Protein AF-A0A0M8QWL3-F1 (afdb_monomer_lite)

pLDDT: mean 84.61, std 11.4, range [39.47, 95.44]

Structure (mmCIF, N/CA/C/O backbone):
data_AF-A0A0M8QWL3-F1
#
_entry.id   AF-A0A0M8QWL3-F1
#
loop_
_atom_site.group_PDB
_atom_site.id
_atom_site.type_symbol
_atom_site.label_atom_id
_atom_site.label_alt_id
_atom_site.label_comp_id
_atom_site.label_asym_id
_atom_site.label_entity_id
_atom_site.label_seq_id
_atom_site.pdbx_PDB_ins_code
_atom_site.Cartn_x
_atom_site.Cartn_y
_atom_site.Cartn_z
_atom_site.occupancy
_atom_site.B_iso_or_equiv
_atom_site.auth_seq_id
_atom_site.auth_comp_id
_atom_site.auth_asym_id
_atom_site.auth_atom_id
_atom_site.pdbx_PDB_model_num
ATOM 1 N N . MET A 1 1 ? -31.895 -5.757 -3.898 1.00 39.47 1 MET A N 1
ATOM 2 C CA . MET A 1 1 ? -31.130 -6.287 -2.750 1.00 39.47 1 MET A CA 1
ATOM 3 C C . MET A 1 1 ? -30.619 -5.080 -1.985 1.00 39.47 1 MET A C 1
ATOM 5 O O . MET A 1 1 ? -30.091 -4.190 -2.630 1.00 39.47 1 MET A O 1
ATOM 9 N N . SER A 1 2 ? -30.887 -4.962 -0.682 1.00 45.31 2 SER A N 1
ATOM 10 C CA . SER A 1 2 ? -30.330 -3.859 0.113 1.00 45.31 2 SER A CA 1
ATOM 11 C C . SER A 1 2 ? -28.854 -4.167 0.319 1.00 45.31 2 SER A C 1
ATOM 13 O O . SER A 1 2 ? -28.551 -5.132 1.016 1.00 45.31 2 SER A O 1
ATOM 15 N N . GLU A 1 3 ? -27.965 -3.389 -0.291 1.00 50.16 3 GLU A N 1
ATOM 16 C CA . GLU A 1 3 ? -26.537 -3.375 0.035 1.00 50.16 3 GLU A CA 1
ATOM 17 C C . GLU A 1 3 ? -26.416 -2.952 1.502 1.00 50.16 3 GLU A C 1
ATOM 19 O O . GLU A 1 3 ? -26.463 -1.774 1.854 1.00 50.16 3 GLU A O 1
ATOM 24 N N . ARG A 1 4 ? -26.426 -3.932 2.408 1.00 56.16 4 ARG A N 1
ATOM 25 C CA . ARG A 1 4 ? -26.177 -3.677 3.820 1.00 56.16 4 ARG A CA 1
ATOM 26 C C . ARG A 1 4 ? -24.688 -3.410 3.928 1.00 56.16 4 ARG A C 1
ATOM 28 O O . ARG A 1 4 ? -23.901 -4.334 3.781 1.00 56.16 4 ARG A O 1
ATOM 35 N N . LEU A 1 5 ? -24.336 -2.151 4.179 1.00 58.97 5 LEU A N 1
ATOM 36 C CA . LEU A 1 5 ? -22.998 -1.785 4.624 1.00 58.97 5 LEU A CA 1
ATOM 37 C C . LEU A 1 5 ? -22.612 -2.716 5.776 1.00 58.97 5 LEU A C 1
ATOM 39 O O . LEU A 1 5 ? -23.338 -2.796 6.775 1.00 58.97 5 LEU A O 1
ATOM 43 N N . GLU A 1 6 ? -21.510 -3.443 5.625 1.00 72.06 6 GLU A N 1
ATOM 44 C CA . GLU A 1 6 ? -20.977 -4.227 6.729 1.00 72.06 6 GLU A CA 1
ATOM 45 C C . GLU A 1 6 ? -20.334 -3.282 7.744 1.00 72.06 6 GLU A C 1
ATOM 47 O O . GLU A 1 6 ? -19.635 -2.318 7.409 1.00 72.06 6 GLU A O 1
ATOM 52 N N . TRP A 1 7 ? -20.629 -3.556 9.009 1.00 79.06 7 TRP A N 1
ATOM 53 C CA . TRP A 1 7 ? -20.235 -2.735 10.138 1.00 79.06 7 TRP A CA 1
ATOM 54 C C . TRP A 1 7 ? -18.911 -3.247 10.704 1.00 79.06 7 TRP A C 1
ATOM 56 O O . TRP A 1 7 ? -18.818 -4.407 11.102 1.00 79.06 7 TRP A O 1
ATOM 66 N N . ALA A 1 8 ? -17.906 -2.376 10.765 1.00 85.81 8 ALA A N 1
ATOM 67 C CA . ALA A 1 8 ? -16.639 -2.626 11.433 1.00 85.81 8 ALA A CA 1
ATOM 68 C C . ALA A 1 8 ? -16.595 -1.922 12.788 1.00 85.81 8 ALA A C 1
ATOM 70 O O . ALA A 1 8 ? -16.861 -0.723 12.892 1.00 85.81 8 ALA A O 1
ATOM 71 N N . HIS A 1 9 ? -16.244 -2.653 13.843 1.00 87.94 9 HIS A N 1
ATOM 72 C CA . HIS A 1 9 ? -16.099 -2.048 15.159 1.00 87.94 9 HIS A CA 1
ATOM 73 C C . HIS A 1 9 ? -14.860 -1.138 15.187 1.00 87.94 9 HIS A C 1
ATOM 75 O O . HIS A 1 9 ? -13.870 -1.396 14.507 1.00 87.94 9 HIS A O 1
ATOM 81 N N . ALA A 1 10 ? -14.860 -0.090 16.011 1.00 89.44 10 ALA A N 1
ATOM 82 C CA . ALA A 1 10 ? -13.743 0.852 16.137 1.00 89.44 10 ALA A CA 1
ATOM 83 C C . ALA A 1 10 ? -12.409 0.187 16.544 1.00 89.44 10 ALA A C 1
ATOM 85 O O . ALA A 1 10 ? -11.343 0.749 16.308 1.00 89.44 10 ALA A O 1
ATOM 86 N N . SER A 1 11 ? -12.470 -1.018 17.118 1.00 87.62 11 SER A N 1
ATOM 87 C CA . SER A 1 11 ? -11.310 -1.841 17.482 1.00 87.62 11 SER A CA 1
ATOM 88 C C . SER A 1 11 ? -10.932 -2.902 16.439 1.00 87.62 11 SER A C 1
ATOM 90 O O . SER A 1 11 ? -10.027 -3.693 16.694 1.00 87.62 11 SER A O 1
ATOM 92 N N . SER A 1 12 ? -11.642 -2.986 15.312 1.00 87.94 12 SER A N 1
ATOM 93 C CA . SER A 1 12 ? -11.324 -3.913 14.223 1.00 87.94 12 SER A CA 1
ATOM 94 C C . SER A 1 12 ? -9.949 -3.615 13.629 1.00 87.94 12 SER A C 1
ATOM 96 O O . SER A 1 12 ? -9.515 -2.460 13.617 1.00 87.94 12 SER A O 1
ATOM 98 N N . GLY A 1 13 ? -9.282 -4.643 13.094 1.00 87.00 13 GLY A N 1
ATOM 99 C CA . GLY A 1 13 ? -8.030 -4.476 12.354 1.00 87.00 13 GLY A CA 1
ATOM 100 C C . GLY A 1 13 ? -8.203 -3.525 11.167 1.00 87.00 13 GLY A C 1
ATOM 101 O O . GLY A 1 13 ? -9.304 -3.390 10.628 1.00 87.00 13 GLY A O 1
ATOM 102 N N . ALA A 1 14 ? -7.133 -2.830 10.784 1.00 88.38 14 ALA A N 1
ATOM 103 C CA . ALA A 1 14 ? -7.122 -2.085 9.530 1.00 88.38 14 ALA A CA 1
ATOM 104 C C . ALA A 1 14 ? -5.779 -2.184 8.833 1.00 88.38 14 ALA A C 1
ATOM 106 O O . ALA A 1 14 ? -4.744 -2.368 9.474 1.00 88.38 14 ALA A O 1
ATOM 107 N N . GLU A 1 15 ? -5.824 -1.995 7.525 1.00 88.69 15 GLU A N 1
ATOM 108 C CA . GLU A 1 15 ? -4.667 -1.993 6.650 1.00 88.69 15 GLU A CA 1
ATOM 109 C C . GLU A 1 15 ? -4.763 -0.814 5.681 1.00 88.69 15 GLU A C 1
ATOM 111 O O . GLU A 1 15 ? -5.850 -0.430 5.243 1.00 88.69 15 GLU A O 1
ATOM 116 N N . LEU A 1 16 ? -3.615 -0.220 5.368 1.00 88.69 16 LEU A N 1
ATOM 117 C CA . LEU A 1 16 ? -3.467 0.657 4.216 1.00 88.69 16 LEU A CA 1
ATOM 118 C C . LEU A 1 16 ? -3.242 -0.205 2.984 1.00 88.69 16 LEU A C 1
ATOM 120 O O . LEU A 1 16 ? -2.330 -1.032 2.982 1.00 88.69 16 LEU A O 1
ATOM 124 N N . LEU A 1 17 ? -4.038 0.032 1.952 1.00 87.38 17 LEU A N 1
ATOM 125 C CA . LEU A 1 17 ? -3.906 -0.580 0.641 1.00 87.38 17 LEU A CA 1
ATOM 126 C C . LEU A 1 17 ? -3.271 0.436 -0.313 1.00 87.38 17 LEU A C 1
ATOM 128 O O . LEU A 1 17 ? -3.689 1.598 -0.366 1.00 87.38 17 LEU A O 1
ATOM 132 N N . PHE A 1 18 ? -2.251 -0.007 -1.035 1.00 87.75 18 PHE A N 1
ATOM 133 C CA . PHE A 1 18 ? -1.528 0.762 -2.044 1.00 87.75 18 PHE A CA 1
ATOM 134 C C . PHE A 1 18 ? -2.002 0.382 -3.449 1.00 87.75 18 PHE A C 1
ATOM 136 O O . PHE A 1 18 ? -2.603 -0.680 -3.607 1.00 87.75 18 PHE A O 1
ATOM 143 N N . PRO A 1 19 ? -1.721 1.222 -4.463 1.00 88.44 19 PRO A N 1
ATOM 144 C CA . PRO A 1 19 ? -2.122 0.968 -5.835 1.00 88.44 19 PRO A CA 1
ATOM 145 C C . PRO A 1 19 ? -1.747 -0.425 -6.324 1.00 88.44 19 PRO A C 1
ATOM 147 O O . PRO A 1 19 ? -0.598 -0.857 -6.183 1.00 88.44 19 PRO A O 1
ATOM 150 N N . GLY A 1 20 ? -2.725 -1.096 -6.914 1.00 80.50 20 GLY A N 1
ATOM 151 C CA . GLY A 1 20 ? -2.663 -2.504 -7.264 1.00 80.50 20 GLY A CA 1
ATOM 152 C C . GLY A 1 20 ? -4.029 -3.165 -7.115 1.00 80.50 20 GLY A C 1
ATOM 153 O O . GLY A 1 20 ? -5.013 -2.535 -6.726 1.00 80.50 20 GLY A O 1
ATOM 154 N N . GLU A 1 21 ? -4.064 -4.447 -7.443 1.00 71.31 21 GLU A N 1
ATOM 155 C CA . GLU A 1 21 ? -5.229 -5.304 -7.258 1.00 71.31 21 GLU A CA 1
ATOM 156 C C . GLU A 1 21 ? -4.972 -6.202 -6.046 1.00 71.31 21 GLU A C 1
ATOM 158 O O . GLU A 1 21 ? -3.887 -6.788 -5.923 1.00 71.31 21 GLU A O 1
ATOM 163 N N . ASP A 1 22 ? -5.930 -6.262 -5.124 1.00 66.12 22 ASP A N 1
ATOM 164 C CA . ASP A 1 22 ? -5.878 -7.218 -4.022 1.00 66.12 22 ASP A CA 1
ATOM 165 C C . ASP A 1 22 ? -6.378 -8.612 -4.445 1.00 66.12 22 ASP A C 1
ATOM 167 O O . ASP A 1 22 ? -6.802 -8.842 -5.577 1.00 66.12 22 ASP A O 1
ATOM 171 N N . ILE A 1 23 ? -6.304 -9.579 -3.527 1.00 50.34 2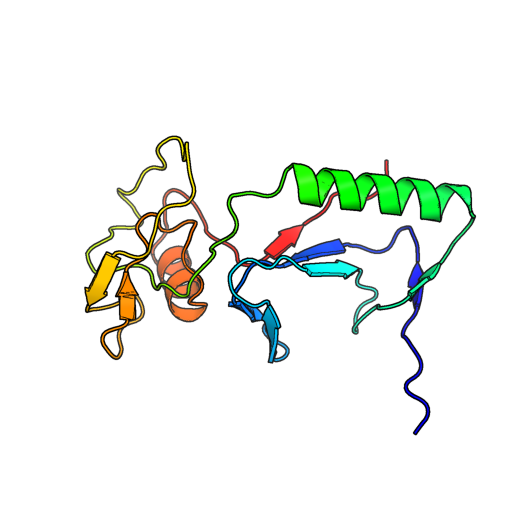3 ILE A N 1
ATOM 172 C CA . ILE A 1 23 ? -6.705 -10.969 -3.793 1.00 50.34 23 ILE A CA 1
ATOM 173 C C . ILE A 1 23 ? -8.212 -11.132 -4.063 1.00 50.34 23 ILE A C 1
ATOM 175 O O . ILE A 1 23 ? -8.618 -12.134 -4.653 1.00 50.34 23 ILE A O 1
ATOM 179 N N . ASP A 1 24 ? -9.025 -10.158 -3.651 1.00 58.38 24 ASP A N 1
ATOM 180 C CA . ASP A 1 24 ? -10.479 -10.145 -3.806 1.00 58.38 24 ASP A CA 1
ATOM 181 C C . ASP A 1 24 ? -10.921 -9.321 -5.038 1.00 58.38 24 ASP A C 1
ATOM 183 O O . ASP A 1 24 ? -12.121 -9.179 -5.298 1.00 58.38 24 ASP A O 1
ATOM 187 N N . GLY A 1 25 ? -9.967 -8.818 -5.834 1.00 63.56 25 GLY A N 1
ATOM 188 C CA . GLY A 1 25 ? -10.204 -8.053 -7.060 1.00 63.56 25 GLY A CA 1
ATOM 189 C C . GLY A 1 25 ? -10.564 -6.584 -6.822 1.00 63.56 25 GLY A C 1
ATOM 190 O O . GLY A 1 25 ? -11.036 -5.911 -7.744 1.00 63.56 25 GLY A O 1
ATOM 191 N N . ALA A 1 26 ? -10.382 -6.066 -5.603 1.00 69.75 26 ALA A N 1
ATOM 192 C CA . ALA A 1 26 ? -10.512 -4.638 -5.354 1.00 69.75 26 ALA A CA 1
ATOM 193 C C . ALA A 1 26 ? -9.284 -3.910 -5.912 1.00 69.75 26 ALA A C 1
ATOM 195 O O . ALA A 1 26 ? -8.137 -4.255 -5.618 1.00 69.75 26 ALA A O 1
ATOM 196 N N . VAL A 1 27 ? -9.541 -2.884 -6.723 1.00 82.12 27 VAL A N 1
ATOM 197 C CA . VAL A 1 27 ? -8.503 -2.081 -7.369 1.00 82.12 27 VAL A CA 1
ATOM 198 C C . VAL A 1 27 ? -8.343 -0.766 -6.617 1.00 82.12 27 VAL A C 1
ATOM 200 O O . VAL A 1 27 ? -9.313 -0.031 -6.426 1.00 82.12 27 VAL A O 1
ATOM 203 N N . VAL A 1 28 ? -7.110 -0.469 -6.208 1.00 86.69 28 VAL A N 1
ATOM 204 C CA . VAL A 1 28 ? -6.691 0.871 -5.780 1.00 86.69 28 VAL A CA 1
ATOM 205 C C . VAL A 1 28 ? -5.940 1.501 -6.946 1.00 86.69 28 VAL A C 1
ATOM 207 O O . VAL A 1 28 ? -4.942 0.948 -7.415 1.00 86.69 28 VAL A O 1
ATOM 210 N N . GLU A 1 29 ? -6.419 2.642 -7.432 1.00 88.69 29 GLU A N 1
ATOM 211 C CA . GLU A 1 29 ? -5.843 3.283 -8.614 1.00 88.69 29 GLU A CA 1
ATOM 212 C C . GLU A 1 29 ? -4.495 3.953 -8.295 1.00 88.69 29 GLU A C 1
ATOM 214 O O . GLU A 1 29 ? -4.236 4.363 -7.157 1.00 88.69 29 GLU A O 1
ATOM 219 N N . PRO A 1 30 ? -3.608 4.130 -9.289 1.00 88.06 30 PRO A N 1
ATOM 220 C CA . PRO A 1 30 ? -2.391 4.906 -9.105 1.00 88.06 30 PRO A CA 1
ATOM 221 C C . PRO A 1 30 ? -2.673 6.321 -8.580 1.00 88.06 30 PRO A C 1
ATOM 223 O O . PRO A 1 30 ? -3.495 7.065 -9.108 1.00 88.06 30 PRO A O 1
ATOM 226 N N . GLY A 1 31 ? -1.930 6.720 -7.551 1.00 87.94 31 GLY A N 1
ATOM 227 C CA . GLY A 1 31 ? -2.088 7.991 -6.844 1.00 87.94 31 GLY A CA 1
ATOM 228 C C . GLY A 1 31 ? -3.065 7.921 -5.673 1.00 87.94 31 GLY A C 1
ATOM 229 O O . GLY A 1 31 ? -3.131 8.872 -4.892 1.00 87.94 31 GLY A O 1
ATOM 230 N N . GLU A 1 32 ? -3.769 6.803 -5.513 1.00 89.88 32 GLU A N 1
ATOM 231 C CA . GLU A 1 32 ? -4.698 6.574 -4.418 1.00 89.88 32 GLU A CA 1
ATOM 232 C C . GLU A 1 32 ? -4.084 5.690 -3.330 1.00 89.88 32 GLU A C 1
ATOM 234 O O . GLU A 1 32 ? -3.143 4.927 -3.540 1.00 89.88 32 GLU A O 1
ATOM 239 N N . ILE A 1 33 ? -4.640 5.809 -2.131 1.00 88.69 33 ILE A N 1
ATOM 240 C CA . ILE A 1 33 ? -4.498 4.821 -1.067 1.00 88.69 33 ILE A CA 1
ATOM 241 C C . ILE A 1 33 ? -5.890 4.548 -0.522 1.00 88.69 33 ILE A C 1
ATOM 243 O O . ILE A 1 33 ? -6.705 5.468 -0.409 1.00 88.69 33 ILE A O 1
ATOM 247 N N . ALA A 1 34 ? -6.150 3.306 -0.138 1.00 88.06 34 ALA A N 1
ATOM 248 C CA . ALA A 1 34 ? -7.374 2.949 0.560 1.00 88.06 34 ALA A CA 1
ATOM 249 C C . ALA A 1 34 ? -7.063 2.520 1.995 1.00 88.06 34 ALA A C 1
ATOM 251 O O . ALA A 1 34 ? -5.970 2.053 2.312 1.00 88.06 34 ALA A O 1
ATOM 252 N N . VAL A 1 35 ? -8.038 2.699 2.881 1.00 87.75 35 VAL A N 1
ATOM 253 C CA . VAL A 1 35 ? -7.986 2.182 4.248 1.00 87.75 35 VAL A CA 1
ATOM 254 C C . VAL A 1 35 ? -9.044 1.099 4.354 1.00 87.75 35 VAL A C 1
ATOM 256 O O . VAL A 1 35 ? -10.238 1.399 4.362 1.00 87.75 35 VAL A O 1
ATOM 259 N N . ALA A 1 36 ? -8.613 -0.150 4.459 1.00 83.62 36 ALA A N 1
ATOM 260 C CA . ALA A 1 36 ? -9.508 -1.270 4.693 1.00 83.62 36 ALA A CA 1
ATOM 261 C C . ALA A 1 36 ? -9.657 -1.478 6.200 1.00 83.62 36 ALA A C 1
ATOM 263 O O . ALA A 1 36 ? -8.671 -1.738 6.886 1.00 83.62 36 ALA A O 1
ATOM 264 N N . VAL A 1 37 ? -10.878 -1.369 6.731 1.00 85.06 37 VAL A N 1
ATOM 265 C CA . VAL A 1 37 ? -11.179 -1.716 8.129 1.00 85.06 37 VAL A CA 1
ATOM 266 C C . VAL A 1 37 ? -11.948 -3.028 8.131 1.00 85.06 37 VAL A C 1
ATOM 268 O O . VAL A 1 37 ? -13.082 -3.093 7.664 1.00 85.06 37 VAL A O 1
ATOM 271 N N . TRP A 1 38 ? -11.327 -4.093 8.631 1.00 74.19 38 TRP A N 1
ATOM 272 C CA . TRP A 1 38 ? -11.797 -5.454 8.382 1.00 74.19 38 TRP A CA 1
ATOM 273 C C . TRP A 1 38 ? -12.376 -6.133 9.622 1.00 74.19 38 TRP A C 1
ATOM 275 O O . TRP A 1 38 ? -11.798 -6.127 10.709 1.00 74.19 38 TRP A O 1
ATOM 285 N N . THR A 1 39 ? -13.524 -6.779 9.430 1.00 64.50 39 THR A N 1
ATOM 286 C CA . THR A 1 39 ? -14.164 -7.711 10.375 1.00 64.50 39 THR A CA 1
ATOM 287 C C . THR A 1 39 ? -14.113 -9.164 9.907 1.00 64.50 39 THR A C 1
ATOM 289 O O . THR A 1 39 ? -14.623 -10.032 10.611 1.00 64.50 39 THR A O 1
ATOM 292 N N . GLY A 1 40 ? -13.492 -9.442 8.755 1.00 59.34 40 GLY A N 1
ATOM 293 C CA . GLY A 1 40 ? -13.426 -10.780 8.160 1.00 59.34 40 GLY A CA 1
ATOM 294 C C . GLY A 1 40 ? -14.118 -10.933 6.799 1.00 59.34 40 GLY A C 1
ATOM 295 O O . GLY A 1 40 ? -14.019 -12.020 6.238 1.00 59.34 40 GLY A O 1
ATOM 296 N N . SER A 1 41 ? -14.801 -9.905 6.267 1.00 56.06 41 SER A N 1
ATOM 297 C CA . SER A 1 41 ? -15.580 -10.055 5.020 1.00 56.06 41 SER A CA 1
ATOM 298 C C . SER A 1 41 ? -15.923 -8.781 4.222 1.00 56.06 41 SER A C 1
ATOM 300 O O . SER A 1 41 ? -16.745 -8.906 3.322 1.00 56.06 41 SER A O 1
ATOM 302 N N . ASN A 1 42 ? -15.281 -7.623 4.482 1.00 58.09 42 ASN A N 1
ATOM 303 C CA . ASN A 1 42 ? -15.476 -6.283 3.851 1.00 58.09 42 ASN A CA 1
ATOM 304 C C . ASN A 1 42 ? -16.213 -5.228 4.703 1.00 58.09 42 ASN A C 1
ATOM 306 O O . ASN A 1 42 ? -17.352 -4.875 4.421 1.00 58.09 42 ASN A O 1
ATOM 310 N N . GLY A 1 43 ? -15.556 -4.624 5.700 1.00 59.19 43 GLY A N 1
ATOM 311 C CA . GLY A 1 43 ? -16.171 -3.558 6.507 1.00 59.19 43 GLY A CA 1
ATOM 312 C C . GLY A 1 43 ? -16.149 -2.175 5.836 1.00 59.19 43 GLY A C 1
ATOM 313 O O . GLY A 1 43 ? -15.088 -1.704 5.435 1.00 59.19 43 GLY A O 1
ATOM 314 N N . ILE A 1 44 ? -17.301 -1.488 5.772 1.00 65.81 44 ILE A N 1
ATOM 315 C CA . ILE A 1 44 ? -17.436 -0.140 5.169 1.00 65.81 44 ILE A CA 1
ATOM 316 C C . ILE A 1 44 ? -17.915 0.912 6.193 1.00 65.81 44 ILE A C 1
ATOM 318 O O . ILE A 1 44 ? -17.554 2.084 6.089 1.00 65.81 44 ILE A O 1
ATOM 322 N N . ALA A 1 45 ? -18.679 0.534 7.227 1.00 78.62 45 ALA A N 1
ATOM 323 C CA . ALA A 1 45 ? -19.187 1.473 8.238 1.00 78.62 45 ALA A CA 1
ATOM 324 C C . ALA A 1 45 ? -18.527 1.277 9.615 1.00 78.62 45 ALA A C 1
ATOM 326 O O . ALA A 1 45 ? -18.695 0.234 10.242 1.00 78.62 45 ALA A O 1
ATOM 327 N N . LEU A 1 46 ? -17.819 2.292 10.124 1.00 87.06 46 LEU A N 1
ATOM 328 C CA . LEU A 1 46 ? -17.165 2.246 11.439 1.00 87.06 46 LEU A CA 1
ATOM 329 C C . LEU A 1 46 ? -18.160 2.532 12.581 1.00 87.06 46 LEU A C 1
ATOM 331 O O . LEU A 1 46 ? -18.835 3.562 12.562 1.00 87.06 46 LEU A O 1
ATOM 335 N N . HIS A 1 47 ? -18.225 1.677 13.606 1.00 90.06 47 HIS A N 1
ATOM 336 C CA . HIS A 1 47 ? -19.096 1.877 14.775 1.00 90.06 47 HIS A CA 1
ATOM 337 C C . HIS A 1 47 ? -18.415 1.599 16.119 1.00 90.06 47 HIS A C 1
ATOM 339 O O . HIS A 1 47 ? -17.453 0.846 16.220 1.00 90.06 47 HIS A O 1
ATOM 345 N N . GLY A 1 48 ? -18.960 2.188 17.181 1.00 89.62 48 GLY A N 1
ATOM 346 C CA . GLY A 1 48 ? -18.486 2.047 18.557 1.00 89.62 48 GLY A CA 1
ATOM 347 C C . GLY A 1 48 ? -18.917 3.249 19.404 1.00 89.62 48 GLY A C 1
ATOM 348 O O . GLY A 1 48 ? -19.652 4.111 18.910 1.00 89.62 48 GLY A O 1
ATOM 349 N N . PRO A 1 49 ? -18.465 3.343 20.667 1.00 95.12 49 PRO A N 1
ATOM 350 C CA . PRO A 1 49 ? -18.575 4.573 21.446 1.00 95.12 49 PRO A CA 1
ATOM 351 C C . PRO A 1 49 ? -17.973 5.766 20.690 1.00 95.12 49 PRO A C 1
ATOM 353 O O . PRO A 1 49 ? -16.993 5.611 19.959 1.00 95.12 49 PRO A O 1
ATOM 356 N N . ARG A 1 50 ? -18.540 6.963 20.877 1.00 95.12 50 ARG A N 1
ATOM 357 C CA . ARG A 1 50 ? -18.151 8.187 20.151 1.00 95.12 50 ARG A CA 1
ATOM 358 C C . ARG A 1 50 ? -16.644 8.449 20.213 1.00 95.12 50 ARG A C 1
ATOM 360 O O . ARG A 1 50 ? -16.031 8.784 19.203 1.00 95.12 50 ARG A O 1
ATOM 367 N N . GLU A 1 51 ? -16.065 8.299 21.395 1.00 95.44 51 GLU A N 1
ATOM 368 C CA . GLU A 1 51 ? -14.646 8.513 21.670 1.00 95.44 51 GLU A CA 1
ATOM 369 C C . GLU A 1 51 ? -13.787 7.491 20.91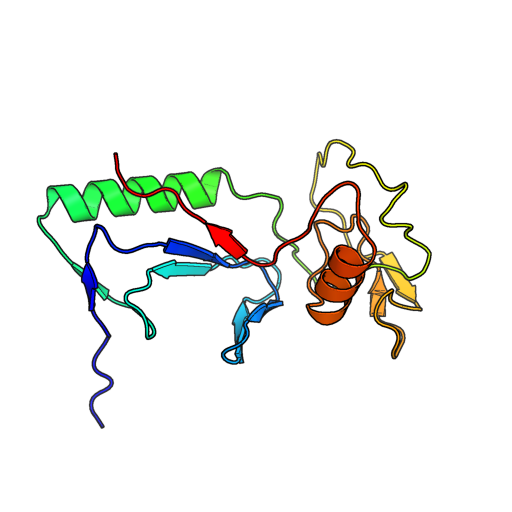5 1.00 95.44 51 GLU A C 1
ATOM 371 O O . GLU A 1 51 ? -12.855 7.881 20.221 1.00 95.44 51 GLU A O 1
ATOM 376 N N . ALA A 1 52 ? -14.175 6.212 20.929 1.00 93.44 52 ALA A N 1
ATOM 377 C CA . ALA A 1 52 ? -13.461 5.153 20.219 1.00 93.44 52 ALA A CA 1
ATOM 378 C C . ALA A 1 52 ? -13.480 5.357 18.694 1.00 93.44 52 ALA A C 1
ATOM 380 O O . ALA A 1 52 ? -12.464 5.170 18.028 1.00 93.44 52 ALA A O 1
ATOM 381 N N . VAL A 1 53 ? -14.617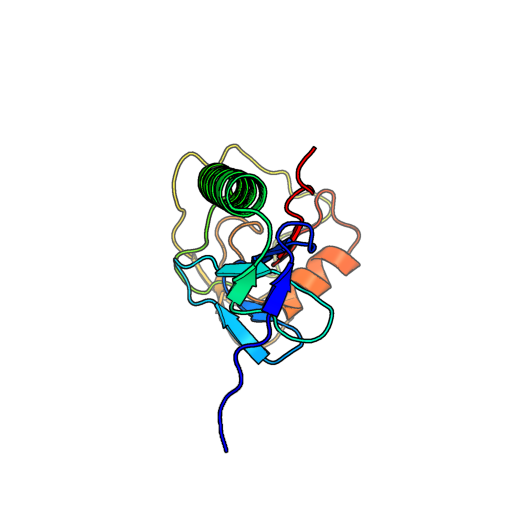 5.785 18.132 1.00 93.62 53 VAL A N 1
ATOM 382 C CA . VAL A 1 53 ? -14.725 6.110 16.699 1.00 93.62 53 VAL A CA 1
ATOM 383 C C . VAL A 1 53 ? -13.834 7.303 16.342 1.00 93.62 53 VAL A C 1
ATOM 385 O O . VAL A 1 53 ? -13.105 7.244 15.353 1.00 93.62 53 VAL A O 1
ATOM 388 N N . ARG A 1 54 ? -13.846 8.372 17.150 1.00 95.19 54 ARG A N 1
ATOM 389 C CA . ARG A 1 54 ? -12.967 9.537 16.954 1.00 95.19 54 ARG A CA 1
ATOM 390 C C . ARG A 1 54 ? -11.497 9.130 16.965 1.00 95.19 54 ARG A C 1
ATOM 392 O O . ARG A 1 54 ? -10.759 9.512 16.059 1.00 95.19 54 ARG A O 1
ATOM 399 N N . ASP A 1 55 ? -11.076 8.394 17.984 1.00 94.06 55 ASP A N 1
ATOM 400 C CA . ASP A 1 55 ? -9.671 8.036 18.164 1.00 94.06 55 ASP A CA 1
ATOM 401 C C . ASP A 1 55 ? -9.202 7.113 17.032 1.00 94.06 55 ASP A C 1
ATOM 403 O O . ASP A 1 55 ? -8.110 7.301 16.490 1.00 94.06 55 ASP A O 1
ATOM 407 N N . ARG A 1 56 ? -10.077 6.211 16.567 1.00 93.19 56 ARG A N 1
ATOM 408 C CA . ARG A 1 56 ? -9.814 5.396 15.380 1.00 93.19 56 ARG A CA 1
ATOM 409 C C . ARG A 1 56 ? -9.645 6.247 14.123 1.00 93.19 56 ARG A C 1
ATOM 411 O O . ARG A 1 56 ? -8.673 6.055 13.405 1.00 93.19 56 ARG A O 1
ATOM 418 N N . LEU A 1 57 ? -10.520 7.218 13.864 1.00 93.75 57 LEU A N 1
ATOM 419 C CA . LEU A 1 57 ? -10.380 8.108 12.702 1.00 93.75 57 LEU A CA 1
ATOM 420 C C . LEU A 1 57 ? -9.075 8.920 12.741 1.00 93.75 57 LEU A C 1
ATOM 422 O O . LEU A 1 57 ? -8.416 9.062 11.712 1.00 93.75 57 LEU A O 1
ATOM 426 N N . LEU A 1 58 ? -8.669 9.411 13.916 1.00 95.12 58 LEU A N 1
ATOM 427 C CA . LEU A 1 58 ? -7.394 10.119 14.086 1.00 95.12 58 LEU A CA 1
ATOM 428 C C . LEU A 1 58 ? -6.192 9.210 13.811 1.00 95.12 58 LEU A C 1
ATOM 430 O O . LEU A 1 58 ? -5.233 9.632 13.167 1.00 95.12 58 LEU A O 1
ATOM 434 N N . GLN A 1 59 ? -6.254 7.959 14.259 1.00 93.94 59 GLN A N 1
ATOM 435 C CA . GLN A 1 59 ? -5.223 6.969 13.976 1.00 93.94 59 GLN A CA 1
ATOM 436 C C . GLN A 1 59 ? -5.125 6.651 12.481 1.00 93.94 59 GLN A C 1
ATOM 438 O O . GLN A 1 59 ? -4.022 6.616 11.942 1.00 93.94 59 GLN A O 1
ATOM 443 N N . LEU A 1 60 ? -6.259 6.443 11.807 1.00 92.94 60 LEU A N 1
ATOM 444 C CA . LEU A 1 60 ? -6.282 6.185 10.365 1.00 92.94 60 LEU A CA 1
ATOM 445 C C . LEU A 1 60 ? -5.735 7.390 9.584 1.00 92.94 60 LEU A C 1
ATOM 447 O O . LEU A 1 60 ? -4.937 7.215 8.668 1.00 92.94 60 LEU A O 1
ATOM 451 N N . ALA A 1 61 ? -6.078 8.615 9.995 1.00 94.25 61 ALA A N 1
ATOM 452 C CA . ALA A 1 61 ? -5.523 9.834 9.410 1.00 94.25 61 ALA A CA 1
ATOM 453 C C . ALA A 1 61 ? -4.000 9.938 9.608 1.00 94.25 61 ALA A C 1
ATOM 455 O O . ALA A 1 61 ? -3.282 10.319 8.683 1.00 94.25 61 ALA A O 1
ATOM 456 N N . LEU A 1 62 ? -3.491 9.570 10.789 1.00 93.75 62 LEU A N 1
ATOM 457 C CA . LEU A 1 62 ? -2.051 9.530 11.046 1.00 93.75 62 LEU A CA 1
ATOM 458 C C . LEU A 1 62 ? -1.352 8.467 10.191 1.00 93.75 62 LEU A C 1
ATOM 460 O O . LEU A 1 62 ? -0.287 8.742 9.646 1.00 93.75 62 LEU A O 1
ATOM 464 N N . ALA A 1 63 ? -1.955 7.286 10.039 1.00 91.75 63 ALA A N 1
ATOM 465 C CA . ALA A 1 63 ? -1.420 6.223 9.194 1.00 91.75 63 ALA A CA 1
ATOM 466 C C . ALA A 1 63 ? -1.321 6.676 7.730 1.00 91.75 63 ALA A C 1
ATOM 468 O O . ALA A 1 63 ? -0.270 6.521 7.118 1.00 91.75 63 ALA A O 1
ATOM 469 N N . VAL A 1 64 ? -2.369 7.317 7.203 1.00 91.75 64 VAL A N 1
ATOM 470 C CA . VAL A 1 64 ? -2.363 7.949 5.872 1.00 91.75 64 VAL A CA 1
ATOM 471 C C . VAL A 1 64 ? -1.257 9.001 5.761 1.00 91.75 64 VAL A C 1
ATOM 473 O O . VAL A 1 64 ? -0.520 9.024 4.780 1.00 91.75 64 VAL A O 1
ATOM 476 N N . HIS A 1 65 ? -1.092 9.851 6.776 1.00 90.75 65 HIS A N 1
ATOM 477 C CA . HIS A 1 65 ? -0.048 10.876 6.783 1.00 90.75 65 HIS A CA 1
ATOM 478 C C . HIS A 1 65 ? 1.375 10.291 6.785 1.00 90.75 65 HIS A C 1
ATOM 480 O O . HIS A 1 65 ? 2.286 10.879 6.207 1.00 90.75 65 HIS A O 1
ATOM 486 N N . GLN A 1 66 ? 1.567 9.147 7.440 1.00 89.19 66 GLN A N 1
ATOM 487 C CA . GLN A 1 66 ? 2.854 8.459 7.577 1.00 89.19 66 GLN A CA 1
ATOM 488 C C . GLN A 1 66 ? 3.078 7.368 6.522 1.00 89.19 66 GLN A C 1
ATOM 490 O O . GLN A 1 66 ? 4.092 6.669 6.584 1.00 89.19 66 GLN A O 1
ATOM 495 N N . ALA A 1 67 ? 2.146 7.204 5.581 1.00 86.94 67 ALA A N 1
ATOM 496 C CA . ALA A 1 67 ? 2.206 6.172 4.562 1.00 86.94 67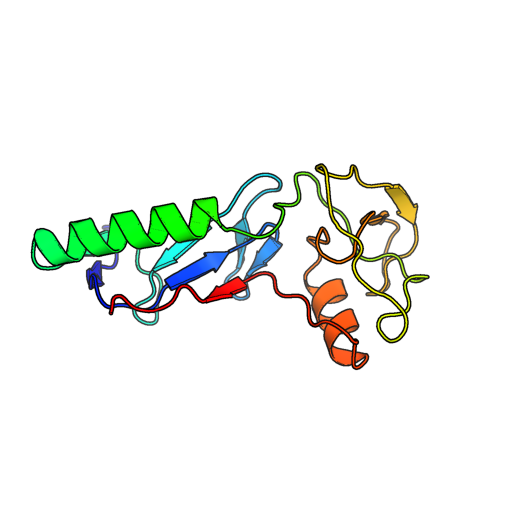 ALA A CA 1
ATOM 497 C C . ALA A 1 67 ? 3.528 6.250 3.770 1.00 86.94 67 ALA A C 1
ATOM 499 O O . ALA A 1 67 ? 4.011 7.353 3.478 1.00 86.94 67 ALA A O 1
ATOM 500 N N . PRO A 1 68 ? 4.136 5.104 3.400 1.00 82.44 68 PRO A N 1
ATOM 501 C CA . PRO A 1 68 ? 5.228 5.102 2.436 1.00 82.44 68 PRO A CA 1
ATOM 502 C C . PRO A 1 68 ? 4.799 5.744 1.101 1.00 82.44 68 PRO A C 1
ATOM 504 O O . PRO A 1 68 ? 3.610 5.957 0.860 1.00 82.44 68 PRO A O 1
ATOM 507 N N . PRO A 1 69 ? 5.760 6.078 0.220 1.00 83.50 69 PRO A N 1
ATOM 508 C CA . PRO A 1 69 ? 5.467 6.719 -1.057 1.00 83.50 69 PRO A CA 1
ATOM 509 C C . PRO A 1 69 ? 4.387 5.988 -1.862 1.00 83.50 69 PRO A C 1
ATOM 511 O O . PRO A 1 69 ? 4.493 4.788 -2.096 1.00 83.50 69 PRO A O 1
ATOM 514 N N . VAL A 1 70 ? 3.384 6.742 -2.311 1.00 87.12 70 VAL A N 1
ATOM 515 C CA . VAL A 1 70 ? 2.268 6.235 -3.115 1.00 87.12 70 VAL A CA 1
ATOM 516 C C . VAL A 1 70 ? 2.651 6.306 -4.600 1.00 87.12 70 VAL A C 1
ATOM 518 O O . VAL A 1 70 ? 2.930 7.406 -5.095 1.00 87.12 70 VAL A O 1
ATOM 521 N N . PRO A 1 71 ? 2.702 5.173 -5.325 1.00 87.25 71 PRO A N 1
ATOM 522 C CA . PRO A 1 71 ? 2.881 5.164 -6.775 1.00 87.25 71 PRO A CA 1
ATOM 523 C C . PRO A 1 71 ? 1.775 5.974 -7.455 1.00 87.25 71 PRO A C 1
ATOM 525 O O . PRO A 1 71 ? 0.606 5.752 -7.183 1.00 87.25 71 PRO A O 1
ATOM 528 N N . PHE A 1 72 ? 2.124 6.898 -8.350 1.00 89.69 72 PHE A N 1
ATOM 529 C CA . PHE A 1 72 ? 1.149 7.733 -9.074 1.00 89.69 72 PHE A CA 1
ATOM 530 C C . PHE A 1 72 ? 0.908 7.284 -10.521 1.00 89.69 72 PHE A C 1
ATOM 532 O O . PHE A 1 72 ? 0.170 7.927 -11.261 1.00 89.69 72 PHE A O 1
ATOM 539 N N . ALA A 1 73 ? 1.580 6.218 -10.948 1.00 88.56 73 ALA A N 1
ATOM 540 C CA . ALA A 1 73 ? 1.422 5.617 -12.260 1.00 88.56 73 ALA A CA 1
ATOM 541 C C . ALA A 1 73 ? 1.782 4.135 -12.182 1.00 88.56 73 ALA A C 1
ATOM 543 O O . ALA A 1 73 ? 2.624 3.743 -11.369 1.00 88.56 73 ALA A O 1
ATOM 544 N N . ASP A 1 74 ? 1.185 3.342 -13.065 1.00 88.69 74 ASP A N 1
ATOM 545 C CA . ASP A 1 74 ? 1.494 1.924 -13.150 1.00 88.69 74 ASP A CA 1
ATOM 546 C C . ASP A 1 74 ? 2.929 1.676 -13.580 1.00 88.69 74 ASP A C 1
ATOM 548 O O . ASP A 1 74 ? 3.408 2.216 -14.583 1.00 88.69 74 ASP A O 1
ATOM 552 N N . ALA A 1 75 ? 3.601 0.808 -12.832 1.00 91.88 75 ALA A N 1
ATOM 553 C CA . ALA A 1 75 ? 4.955 0.399 -13.140 1.00 91.88 75 ALA A CA 1
ATOM 554 C C . ALA A 1 75 ? 5.279 -0.964 -12.522 1.00 91.88 75 ALA A C 1
ATOM 556 O O . ALA A 1 75 ? 4.945 -1.244 -11.370 1.00 91.88 75 ALA A O 1
ATOM 557 N N . CYS A 1 76 ? 5.985 -1.805 -13.273 1.00 93.38 76 CYS A N 1
ATOM 558 C CA . CYS A 1 76 ? 6.475 -3.090 -12.787 1.00 93.38 76 CYS A CA 1
ATOM 559 C C . CYS A 1 76 ? 7.957 -3.007 -12.415 1.00 93.38 76 CYS A C 1
ATOM 561 O O . CYS A 1 76 ? 8.708 -2.169 -12.923 1.00 93.38 76 CYS A O 1
ATOM 563 N N . ILE A 1 77 ? 8.402 -3.913 -11.544 1.00 94.38 77 ILE A N 1
ATOM 564 C CA . ILE A 1 77 ? 9.822 -4.036 -11.209 1.00 94.38 77 ILE A CA 1
ATOM 565 C C . ILE A 1 77 ? 10.572 -4.481 -12.475 1.00 94.38 77 ILE A C 1
ATOM 567 O O . ILE A 1 77 ? 10.197 -5.501 -13.050 1.00 94.38 77 ILE A O 1
ATOM 571 N N . PRO A 1 78 ? 11.614 -3.763 -12.928 1.00 94.31 78 PRO A N 1
ATOM 572 C CA . PRO A 1 78 ? 12.388 -4.173 -14.098 1.00 94.31 78 PRO A CA 1
ATOM 573 C C . PRO A 1 78 ? 13.153 -5.474 -13.829 1.00 94.31 78 PRO A C 1
ATOM 575 O O . PRO A 1 78 ? 13.754 -5.601 -12.760 1.00 94.31 78 PRO A O 1
ATOM 578 N N . GLU A 1 79 ? 13.242 -6.373 -14.813 1.00 93.75 79 GLU A N 1
ATOM 579 C CA . GLU A 1 79 ? 13.935 -7.676 -14.702 1.00 93.75 79 GLU A CA 1
ATOM 580 C C . GLU A 1 79 ? 15.392 -7.544 -14.233 1.00 93.75 79 GLU A C 1
ATOM 582 O O . GLU A 1 79 ? 15.881 -8.320 -13.417 1.00 93.75 79 GLU A O 1
ATOM 587 N N . ARG A 1 80 ? 16.083 -6.496 -14.690 1.00 91.75 80 ARG A N 1
ATOM 588 C CA . ARG A 1 80 ? 17.476 -6.200 -14.314 1.00 91.75 80 ARG A CA 1
ATOM 589 C C . ARG A 1 80 ? 17.680 -5.839 -12.834 1.00 91.75 80 ARG A C 1
ATOM 591 O O . ARG A 1 80 ? 18.819 -5.615 -12.423 1.00 91.75 80 ARG A O 1
ATOM 598 N N . THR A 1 81 ? 16.612 -5.686 -12.054 1.00 92.88 81 THR A N 1
ATOM 599 C CA . THR A 1 81 ? 16.695 -5.268 -10.651 1.00 92.88 81 THR A CA 1
ATOM 600 C C . THR A 1 81 ? 16.915 -6.480 -9.755 1.00 92.88 81 THR A C 1
ATOM 602 O O . THR A 1 81 ? 15.992 -7.249 -9.529 1.00 92.88 81 THR A O 1
ATOM 605 N N . ASP A 1 82 ? 18.128 -6.634 -9.219 1.00 92.06 82 ASP A N 1
ATOM 606 C CA . ASP A 1 82 ? 18.477 -7.751 -8.330 1.00 92.06 82 ASP A CA 1
ATOM 607 C C . ASP A 1 82 ? 17.936 -7.528 -6.896 1.00 92.06 82 ASP A C 1
ATOM 609 O O . ASP A 1 82 ? 18.458 -6.657 -6.183 1.00 92.06 82 ASP A O 1
ATOM 613 N N . PRO A 1 83 ? 16.959 -8.331 -6.421 1.00 91.88 83 PRO A N 1
ATOM 614 C CA . PRO A 1 83 ? 16.345 -8.157 -5.101 1.00 91.88 83 PRO A CA 1
ATOM 615 C C . PRO A 1 83 ? 17.317 -8.361 -3.926 1.00 91.88 83 PRO A C 1
ATOM 617 O O . PRO A 1 83 ? 17.115 -7.826 -2.830 1.00 91.88 83 PRO A O 1
ATOM 620 N N . ARG A 1 84 ? 18.404 -9.114 -4.135 1.00 92.31 84 ARG A N 1
ATOM 621 C CA . ARG A 1 84 ? 19.409 -9.434 -3.104 1.00 92.31 84 ARG A CA 1
ATOM 622 C C . ARG A 1 84 ? 20.479 -8.359 -2.966 1.00 92.31 84 ARG A C 1
ATOM 624 O O . ARG A 1 84 ? 21.207 -8.337 -1.973 1.00 92.31 84 ARG A O 1
ATOM 631 N N . ARG A 1 85 ? 20.613 -7.486 -3.966 1.00 91.88 85 ARG A N 1
ATOM 632 C CA . ARG A 1 85 ? 21.617 -6.409 -3.994 1.00 91.88 85 ARG A CA 1
ATOM 633 C C . ARG A 1 85 ? 21.007 -5.025 -3.884 1.00 91.88 85 ARG A C 1
ATOM 635 O O . ARG A 1 85 ? 21.702 -4.100 -3.461 1.00 91.88 85 ARG A O 1
ATOM 642 N N . TRP A 1 86 ? 19.745 -4.874 -4.266 1.00 92.50 86 TRP A N 1
ATOM 643 C CA . TRP A 1 86 ? 19.070 -3.593 -4.222 1.00 92.50 86 TRP A CA 1
ATOM 644 C C . TRP A 1 86 ? 18.946 -3.079 -2.784 1.00 92.50 86 TRP A C 1
ATOM 646 O O . TRP A 1 86 ? 18.589 -3.812 -1.860 1.00 92.50 86 TRP A O 1
ATOM 656 N N . ARG A 1 87 ? 19.257 -1.795 -2.597 1.00 89.06 87 ARG A N 1
ATOM 657 C CA . ARG A 1 87 ? 19.139 -1.100 -1.317 1.00 89.06 87 ARG A CA 1
ATOM 658 C C . ARG A 1 87 ? 18.396 0.213 -1.529 1.00 89.06 87 ARG A C 1
ATOM 660 O O . ARG A 1 87 ? 18.706 0.923 -2.487 1.00 89.06 87 ARG A O 1
ATOM 667 N N . PRO A 1 88 ? 17.466 0.566 -0.633 1.00 86.62 88 PRO A N 1
ATOM 668 C CA . PRO A 1 88 ? 16.710 1.793 -0.755 1.00 86.62 88 PRO A CA 1
ATOM 669 C C . PRO A 1 88 ? 17.630 2.979 -0.490 1.00 86.62 88 PRO A C 1
ATOM 671 O O . PRO A 1 88 ? 18.323 3.041 0.527 1.00 86.62 88 PRO A O 1
ATOM 674 N N . ALA A 1 89 ? 17.586 3.955 -1.385 1.00 85.75 89 ALA A N 1
ATOM 675 C CA . ALA A 1 89 ? 18.014 5.307 -1.071 1.00 85.75 89 ALA A CA 1
ATOM 676 C C . ALA A 1 89 ? 16.831 6.089 -0.462 1.00 85.75 89 ALA A C 1
ATOM 678 O O . ALA A 1 89 ? 15.671 5.674 -0.610 1.00 85.75 89 ALA A O 1
ATOM 679 N N . PRO A 1 90 ? 17.078 7.225 0.215 1.00 85.88 90 PRO A N 1
ATOM 680 C CA . PRO A 1 90 ? 16.016 8.184 0.495 1.00 85.88 90 PRO A CA 1
ATOM 681 C C . PRO A 1 90 ? 15.242 8.508 -0.791 1.00 85.88 90 PRO A C 1
ATOM 683 O O . PRO A 1 90 ? 15.857 8.715 -1.836 1.00 85.88 90 PRO A O 1
ATOM 686 N N . LEU A 1 91 ? 13.910 8.542 -0.715 1.00 79.69 91 LEU A N 1
ATOM 687 C CA . LEU A 1 91 ? 13.029 8.944 -1.816 1.00 79.69 91 LEU A CA 1
ATOM 688 C C . LEU A 1 91 ? 12.590 10.391 -1.576 1.00 79.69 91 LEU A C 1
ATOM 690 O O . LEU A 1 91 ? 11.610 10.616 -0.870 1.00 79.69 91 LEU A O 1
ATOM 694 N N . PRO A 1 92 ? 13.321 11.393 -2.094 1.00 63.09 92 PRO A N 1
ATOM 695 C CA . PRO A 1 92 ? 13.024 12.788 -1.793 1.00 63.09 92 PRO A CA 1
ATOM 696 C C . PRO A 1 92 ? 11.772 13.300 -2.515 1.00 63.09 92 PRO A C 1
ATOM 698 O O . PRO A 1 92 ? 11.257 14.351 -2.139 1.00 63.09 92 PRO A O 1
ATOM 701 N N . ARG A 1 93 ? 11.321 12.621 -3.581 1.00 71.44 93 ARG A N 1
ATOM 702 C CA . ARG A 1 93 ? 10.195 13.021 -4.438 1.00 71.44 93 ARG A CA 1
ATOM 703 C C . ARG A 1 93 ? 9.544 11.799 -5.096 1.00 71.44 93 ARG A C 1
ATOM 705 O O . ARG A 1 93 ? 10.221 10.778 -5.232 1.00 71.44 93 ARG A O 1
ATOM 712 N N . PRO A 1 94 ? 8.288 11.920 -5.562 1.00 71.81 94 PRO A N 1
ATOM 713 C CA . PRO A 1 94 ? 7.700 10.943 -6.470 1.00 71.81 94 PRO A CA 1
ATOM 714 C C . PRO A 1 94 ? 8.601 10.761 -7.698 1.00 71.81 94 PRO A C 1
ATOM 716 O O . PRO A 1 94 ? 9.034 11.746 -8.303 1.00 71.81 94 PRO A O 1
ATOM 719 N N . LEU A 1 95 ? 8.908 9.512 -8.046 1.00 82.06 95 LEU A N 1
ATOM 720 C CA . LEU A 1 95 ? 9.692 9.178 -9.233 1.00 82.06 95 LEU A CA 1
ATOM 721 C C . LEU A 1 95 ? 8.751 8.694 -10.331 1.00 82.06 95 LEU A C 1
ATOM 723 O O . LEU A 1 95 ? 7.955 7.788 -10.103 1.00 82.06 95 LEU A O 1
ATOM 727 N N . ALA A 1 96 ? 8.852 9.297 -11.515 1.00 85.81 96 ALA A N 1
ATOM 728 C CA . ALA A 1 96 ? 8.100 8.842 -12.676 1.00 85.81 96 ALA A CA 1
ATOM 729 C C . ALA A 1 96 ? 8.578 7.458 -13.137 1.00 85.81 96 ALA A C 1
ATOM 731 O O . ALA A 1 96 ? 9.774 7.161 -13.013 1.00 85.81 96 ALA A O 1
ATOM 732 N N . PRO A 1 97 ? 7.677 6.631 -13.699 1.00 89.00 97 PRO A N 1
ATOM 733 C CA . PRO A 1 97 ? 8.076 5.394 -14.346 1.00 89.00 97 PRO A CA 1
ATOM 734 C C . PRO A 1 97 ? 9.097 5.658 -15.454 1.00 89.00 97 PRO A C 1
ATOM 736 O O . PRO A 1 97 ? 9.020 6.641 -16.196 1.00 89.00 97 PRO A O 1
ATOM 739 N N . GLY A 1 98 ? 10.064 4.757 -15.558 1.00 89.75 98 GLY A N 1
ATOM 740 C CA . GLY A 1 98 ? 10.981 4.680 -16.679 1.00 89.75 98 GLY A CA 1
ATOM 741 C C . GLY A 1 98 ? 10.322 4.090 -17.931 1.00 89.75 98 GLY A C 1
ATOM 742 O O . GLY A 1 98 ? 9.169 3.649 -17.894 1.00 89.75 98 GLY A O 1
ATOM 743 N N . PRO A 1 99 ? 11.069 4.045 -19.048 1.00 91.19 99 PRO A N 1
ATOM 744 C CA . PRO A 1 99 ? 10.581 3.478 -20.300 1.00 91.19 99 PRO A CA 1
ATOM 745 C C . PRO A 1 99 ? 10.150 2.020 -20.128 1.00 91.19 99 PRO A C 1
ATOM 747 O O . PRO A 1 99 ? 10.666 1.309 -19.261 1.00 91.19 99 PRO A O 1
ATOM 750 N N . ALA A 1 100 ? 9.220 1.589 -20.982 1.00 91.69 100 ALA A N 1
ATOM 751 C CA . ALA A 1 100 ? 8.748 0.217 -20.980 1.00 91.69 100 ALA A CA 1
ATOM 752 C C . ALA A 1 100 ? 9.883 -0.769 -21.295 1.00 91.69 100 ALA A C 1
ATOM 754 O O . ALA A 1 100 ? 10.790 -0.463 -22.074 1.00 91.69 100 ALA A O 1
ATOM 755 N N . GLY A 1 101 ? 9.835 -1.938 -20.666 1.00 91.12 101 GLY A N 1
ATOM 756 C CA . GLY A 1 101 ? 10.793 -3.012 -20.890 1.00 91.12 101 GLY A CA 1
ATOM 757 C C . GLY A 1 101 ? 10.429 -4.275 -20.112 1.00 91.12 101 GLY A C 1
ATOM 758 O O . GLY A 1 101 ? 9.360 -4.324 -19.491 1.00 91.12 101 GLY A O 1
ATOM 759 N N . PRO A 1 102 ? 11.324 -5.278 -20.104 1.00 93.00 102 PRO A N 1
ATOM 760 C CA . PRO A 1 102 ? 11.053 -6.557 -19.468 1.00 93.00 102 PRO A CA 1
ATOM 761 C C . PRO A 1 102 ? 10.896 -6.403 -17.953 1.00 93.00 102 PRO A C 1
ATOM 763 O O . PRO A 1 102 ? 11.734 -5.803 -17.263 1.00 93.00 102 PRO A O 1
ATOM 766 N N . ALA A 1 103 ? 9.801 -6.957 -17.442 1.00 93.75 103 ALA A N 1
ATOM 767 C CA . ALA A 1 103 ? 9.457 -6.961 -16.030 1.00 93.75 103 ALA A CA 1
ATOM 768 C C . ALA A 1 103 ? 10.009 -8.211 -15.322 1.00 93.75 103 ALA A C 1
ATOM 770 O O . ALA A 1 103 ? 10.149 -9.273 -15.922 1.00 93.75 103 ALA A O 1
ATOM 771 N N . LEU A 1 104 ? 10.283 -8.100 -14.022 1.00 94.50 104 LEU A N 1
ATOM 772 C CA . LEU A 1 104 ? 10.813 -9.178 -13.179 1.00 94.50 104 LEU A CA 1
ATOM 773 C C . LEU A 1 104 ? 9.901 -10.413 -13.137 1.00 94.50 104 LEU A C 1
ATOM 775 O O . LEU A 1 104 ? 10.383 -11.538 -13.058 1.00 94.50 104 LEU A O 1
ATOM 779 N N . CYS A 1 105 ? 8.589 -10.204 -13.206 1.00 91.12 105 CYS A N 1
ATOM 780 C CA . CYS A 1 105 ? 7.580 -11.256 -13.271 1.00 91.12 105 CYS A CA 1
ATOM 781 C C . CYS A 1 105 ? 7.455 -11.903 -14.666 1.00 91.12 105 CYS A C 1
ATOM 783 O O . CYS A 1 105 ? 6.651 -12.813 -14.848 1.00 91.12 105 CYS A O 1
ATOM 785 N N . GLY A 1 106 ? 8.260 -11.477 -15.647 1.00 86.69 106 GLY A N 1
ATOM 786 C CA . GLY A 1 106 ? 8.104 -11.854 -17.049 1.00 86.69 106 GLY A CA 1
ATOM 787 C C . GLY A 1 106 ? 6.928 -11.135 -17.723 1.00 86.69 106 GLY A C 1
ATOM 788 O O . GLY A 1 106 ? 6.325 -10.227 -17.156 1.00 86.69 106 GLY A O 1
ATOM 789 N N . GLY A 1 107 ? 6.610 -11.533 -18.958 1.00 80.50 107 GLY A N 1
ATOM 790 C CA . GLY A 1 107 ? 5.484 -10.984 -19.724 1.00 80.50 107 GLY A CA 1
ATOM 791 C C . GLY A 1 107 ? 5.862 -9.887 -20.727 1.00 80.50 107 GLY A C 1
ATOM 792 O O . GLY A 1 107 ? 6.998 -9.817 -21.190 1.00 80.50 107 GLY A O 1
ATOM 793 N N . ALA A 1 108 ? 4.869 -9.083 -21.121 1.00 77.88 108 ALA A N 1
ATOM 794 C CA . ALA A 1 108 ? 5.029 -7.994 -22.087 1.00 77.88 108 ALA A CA 1
ATOM 795 C C . ALA A 1 108 ? 5.810 -6.807 -21.499 1.00 77.88 108 ALA A C 1
ATOM 797 O O . ALA A 1 108 ? 5.916 -6.666 -20.282 1.00 77.88 108 ALA A O 1
ATOM 798 N N . ASP A 1 109 ? 6.303 -5.919 -22.368 1.00 87.38 109 ASP A N 1
ATOM 799 C CA . ASP A 1 109 ? 6.966 -4.690 -21.936 1.00 87.38 109 ASP A CA 1
ATOM 800 C C . ASP A 1 109 ? 6.010 -3.816 -21.109 1.00 87.38 109 ASP A C 1
ATOM 802 O O . ASP A 1 109 ? 4.928 -3.429 -21.563 1.00 87.38 109 ASP A O 1
ATOM 806 N N . ARG A 1 110 ? 6.421 -3.490 -19.881 1.00 88.19 110 ARG A N 1
ATOM 807 C CA . ARG A 1 110 ? 5.663 -2.653 -18.935 1.00 88.19 110 ARG A CA 1
ATOM 808 C C . ARG A 1 110 ? 6.508 -1.454 -18.512 1.00 88.19 110 ARG A C 1
ATOM 810 O O . ARG A 1 110 ? 7.734 -1.581 -18.480 1.00 88.19 110 ARG A O 1
ATOM 817 N N . PRO A 1 111 ? 5.898 -0.302 -18.170 1.00 92.94 111 PRO A N 1
ATOM 818 C CA . PRO A 1 111 ? 6.633 0.817 -17.591 1.00 92.94 111 PRO A CA 1
ATOM 819 C C . PRO A 1 111 ? 7.465 0.363 -16.388 1.00 92.94 111 PRO A C 1
ATOM 821 O O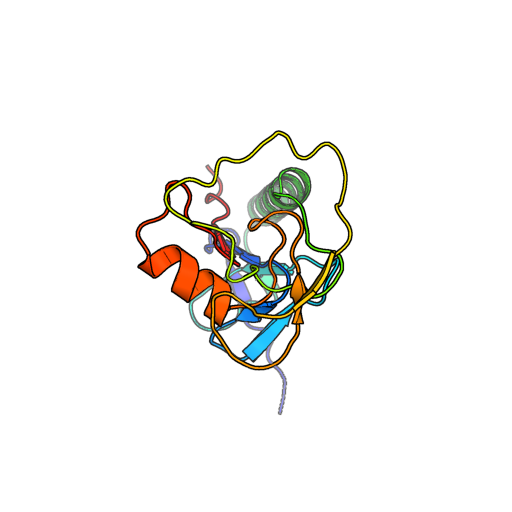 . PRO A 1 111 ? 7.000 -0.405 -15.544 1.00 92.94 111 PRO A O 1
ATOM 824 N N . ALA A 1 112 ? 8.711 0.816 -16.332 1.00 92.50 112 ALA A N 1
ATOM 825 C CA . ALA A 1 112 ? 9.680 0.372 -15.341 1.00 92.50 112 ALA A CA 1
ATOM 826 C C . ALA A 1 112 ? 9.580 1.211 -14.062 1.00 92.50 112 ALA A C 1
ATOM 828 O O . ALA A 1 112 ? 9.752 2.429 -14.108 1.00 92.50 112 ALA A O 1
ATOM 829 N N . ALA A 1 113 ? 9.377 0.587 -12.903 1.00 92.19 113 ALA A N 1
ATOM 830 C CA . ALA A 1 113 ? 9.411 1.303 -11.632 1.00 92.19 113 ALA A CA 1
ATOM 831 C C . ALA A 1 113 ? 10.833 1.839 -11.385 1.00 92.19 113 ALA A C 1
ATOM 833 O O . ALA A 1 113 ? 11.811 1.090 -11.443 1.00 92.19 113 ALA A O 1
ATOM 834 N N . ALA A 1 114 ? 10.959 3.143 -11.122 1.00 88.31 114 ALA A N 1
ATOM 835 C CA . ALA A 1 114 ? 12.253 3.775 -10.845 1.00 88.31 114 ALA A CA 1
ATOM 836 C C . ALA A 1 114 ? 12.838 3.359 -9.479 1.00 88.31 114 ALA A C 1
ATOM 838 O O . ALA A 1 114 ? 14.052 3.383 -9.284 1.00 88.31 114 ALA A O 1
ATOM 839 N N . ASP A 1 115 ? 11.971 2.952 -8.552 1.00 91.25 115 ASP A N 1
ATOM 840 C CA . ASP A 1 115 ? 12.292 2.322 -7.273 1.00 91.25 115 ASP A CA 1
ATOM 841 C C . ASP A 1 115 ? 11.319 1.140 -7.092 1.00 91.25 115 ASP A C 1
ATOM 843 O O . ASP A 1 115 ? 10.122 1.337 -7.298 1.00 91.25 115 ASP A O 1
ATOM 847 N N . PRO A 1 116 ? 11.772 -0.073 -6.724 1.00 90.81 116 PRO A N 1
ATOM 848 C CA . PRO A 1 116 ? 10.902 -1.226 -6.476 1.00 90.81 116 PRO A CA 1
ATOM 849 C C . PRO A 1 116 ? 9.762 -0.962 -5.489 1.00 90.81 116 PRO A C 1
ATOM 851 O O . PRO A 1 116 ? 8.699 -1.557 -5.627 1.00 90.81 116 PRO A O 1
ATOM 854 N N . ARG A 1 117 ? 9.936 -0.038 -4.532 1.00 90.75 117 ARG A N 1
ATOM 855 C CA . ARG A 1 117 ? 8.869 0.374 -3.600 1.00 90.75 117 ARG A CA 1
ATOM 856 C C . ARG A 1 117 ? 7.727 1.136 -4.271 1.00 90.75 117 ARG A C 1
ATOM 858 O O . ARG A 1 117 ? 6.708 1.350 -3.633 1.00 90.75 117 ARG A O 1
ATOM 865 N N . LEU A 1 118 ? 7.910 1.569 -5.517 1.00 90.81 118 LEU A N 1
ATOM 866 C CA . LEU A 1 118 ? 6.897 2.243 -6.327 1.00 90.81 118 LEU A CA 1
ATOM 867 C C . LEU A 1 118 ? 6.251 1.305 -7.360 1.00 90.81 118 LEU A C 1
ATOM 869 O O . LEU A 1 118 ? 5.556 1.778 -8.254 1.00 90.81 118 LEU A O 1
ATOM 873 N N . ALA A 1 119 ? 6.521 -0.001 -7.299 1.00 90.69 119 ALA A N 1
ATOM 874 C CA . ALA A 1 119 ? 5.890 -0.958 -8.196 1.00 90.69 119 ALA A CA 1
ATOM 875 C C . ALA A 1 119 ? 4.422 -1.188 -7.810 1.00 90.69 119 ALA A C 1
ATOM 877 O O . ALA A 1 119 ? 4.109 -1.301 -6.628 1.00 90.69 119 ALA A O 1
ATOM 878 N N . THR A 1 120 ? 3.554 -1.307 -8.814 1.00 89.50 120 THR A N 1
ATOM 879 C CA . THR A 1 120 ? 2.114 -1.588 -8.651 1.00 89.50 120 THR A CA 1
ATOM 880 C C . THR A 1 120 ? 1.730 -2.999 -9.102 1.00 89.50 120 THR A C 1
ATOM 882 O O . THR A 1 120 ? 0.609 -3.433 -8.886 1.00 89.50 120 THR A O 1
ATOM 885 N N . CYS A 1 121 ? 2.656 -3.741 -9.724 1.00 89.06 121 CYS A N 1
ATOM 886 C CA . CYS A 1 121 ? 2.392 -5.060 -10.305 1.00 89.06 121 CYS A CA 1
ATOM 887 C C . CYS A 1 121 ? 2.489 -6.183 -9.246 1.00 89.06 121 CYS A C 1
ATOM 889 O O . CYS A 1 121 ? 3.616 -6.481 -8.820 1.00 89.06 121 CYS A O 1
ATOM 891 N N . PRO A 1 122 ? 1.374 -6.846 -8.865 1.00 87.44 122 PRO A N 1
ATOM 892 C CA . PRO A 1 122 ? 1.361 -7.847 -7.793 1.00 87.44 122 PRO A CA 1
ATOM 893 C C . PRO A 1 122 ? 2.301 -9.027 -8.060 1.00 87.44 122 PRO A C 1
ATOM 895 O O . PRO A 1 122 ? 3.153 -9.326 -7.226 1.00 87.44 122 PRO A O 1
ATOM 898 N N . ASP A 1 123 ? 2.261 -9.606 -9.264 1.00 89.56 123 ASP A N 1
ATOM 899 C CA . ASP A 1 123 ? 3.116 -10.743 -9.647 1.00 89.56 123 ASP A CA 1
ATOM 900 C C . ASP A 1 123 ? 4.612 -10.418 -9.529 1.00 89.56 123 ASP A C 1
ATOM 902 O O . ASP A 1 123 ? 5.436 -11.242 -9.131 1.00 89.56 123 ASP A O 1
ATOM 906 N N . CYS A 1 124 ? 4.993 -9.185 -9.867 1.00 91.81 124 CYS A N 1
ATOM 907 C CA . CYS A 1 124 ? 6.376 -8.729 -9.765 1.00 91.81 124 CYS A CA 1
ATOM 908 C C . CYS A 1 124 ? 6.804 -8.541 -8.305 1.00 91.81 124 CYS A C 1
ATOM 910 O O . CYS A 1 124 ? 7.954 -8.831 -7.970 1.00 91.81 124 CYS A O 1
ATOM 912 N N . ILE A 1 125 ? 5.896 -8.093 -7.435 1.00 91.31 125 ILE A N 1
ATOM 913 C CA . ILE A 1 125 ? 6.123 -7.984 -5.988 1.00 91.31 125 ILE A CA 1
ATOM 914 C C . ILE A 1 125 ? 6.225 -9.375 -5.350 1.00 91.31 125 ILE A C 1
ATOM 916 O O . ILE A 1 125 ? 7.132 -9.619 -4.550 1.00 91.31 125 ILE A O 1
ATOM 920 N N . GLU A 1 126 ? 5.357 -10.313 -5.727 1.00 91.19 126 GLU A N 1
ATOM 921 C CA . GLU A 1 126 ? 5.424 -11.702 -5.267 1.00 91.19 126 GLU A CA 1
ATOM 922 C C . GLU A 1 126 ? 6.734 -12.362 -5.704 1.00 91.19 126 GLU A C 1
ATOM 924 O O . GLU A 1 126 ? 7.445 -12.968 -4.889 1.00 91.19 126 GLU A O 1
ATOM 929 N N . ARG A 1 127 ? 7.111 -12.177 -6.975 1.00 93.38 127 ARG A N 1
ATOM 930 C CA . ARG A 1 127 ? 8.376 -12.682 -7.504 1.00 93.38 127 ARG A CA 1
ATOM 931 C C . ARG A 1 127 ? 9.569 -12.103 -6.749 1.00 93.38 127 ARG A C 1
ATOM 933 O O . ARG A 1 127 ? 10.429 -12.859 -6.299 1.00 93.38 127 ARG A O 1
ATOM 940 N N . TRP A 1 128 ? 9.589 -10.786 -6.552 1.00 94.25 128 TRP A N 1
ATOM 941 C CA . TRP A 1 128 ? 10.607 -10.099 -5.758 1.00 94.25 128 TRP A CA 1
ATOM 942 C C . TRP A 1 128 ? 10.746 -10.701 -4.358 1.00 94.25 128 TRP A C 1
ATOM 944 O O . TRP A 1 128 ? 11.856 -10.998 -3.917 1.00 94.25 128 TRP A O 1
ATOM 954 N N . ASN A 1 129 ? 9.626 -10.912 -3.664 1.00 93.56 129 ASN A N 1
ATOM 955 C CA . ASN A 1 129 ? 9.599 -11.457 -2.308 1.00 93.56 129 ASN A CA 1
ATOM 956 C C . ASN A 1 129 ? 10.041 -12.927 -2.240 1.00 93.56 129 ASN A C 1
ATOM 958 O O . ASN A 1 129 ? 10.639 -13.337 -1.240 1.00 93.56 129 ASN A O 1
ATOM 962 N N . SER A 1 130 ? 9.795 -13.698 -3.300 1.00 92.44 130 SER A N 1
ATOM 963 C CA . SER A 1 130 ? 10.222 -15.097 -3.427 1.00 92.44 130 SER A CA 1
ATOM 964 C C . SER A 1 130 ? 11.736 -15.233 -3.615 1.00 92.44 130 SER A C 1
ATOM 966 O O . SER A 1 130 ? 12.342 -16.201 -3.153 1.00 92.44 130 SER A O 1
ATOM 968 N N . ASP A 1 131 ? 12.382 -14.225 -4.203 1.00 91.25 131 ASP A N 1
ATOM 969 C CA . ASP A 1 131 ? 13.821 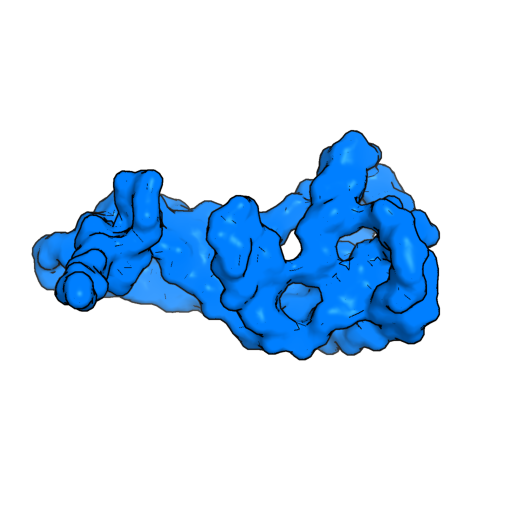-14.226 -4.492 1.00 91.25 131 ASP A CA 1
ATOM 970 C C . ASP A 1 131 ? 14.704 -13.851 -3.279 1.00 91.25 131 ASP A C 1
ATOM 972 O O . ASP A 1 131 ? 15.908 -13.612 -3.424 1.00 91.25 131 ASP A O 1
ATOM 976 N N . THR A 1 132 ? 14.148 -13.917 -2.057 1.00 88.12 132 THR A N 1
ATOM 977 C CA . THR A 1 132 ? 14.817 -13.624 -0.766 1.00 88.12 132 THR A CA 1
ATOM 978 C C . THR A 1 132 ? 15.478 -12.238 -0.742 1.00 88.12 132 THR A C 1
ATOM 980 O O . THR A 1 132 ? 16.700 -12.119 -0.605 1.00 88.12 132 THR A O 1
ATOM 983 N N . PRO A 1 133 ? 14.682 -11.165 -0.892 1.00 91.19 133 PRO A N 1
ATOM 984 C CA . PRO A 1 133 ? 15.211 -9.819 -1.016 1.00 91.19 133 PRO A CA 1
ATOM 985 C C . PRO A 1 133 ? 15.740 -9.296 0.320 1.00 91.19 133 PRO A C 1
ATOM 987 O O . PRO A 1 133 ? 15.317 -9.730 1.394 1.00 91.19 133 PRO A O 1
ATOM 990 N N . LEU A 1 134 ? 16.609 -8.283 0.262 1.00 87.94 134 LEU A N 1
ATOM 991 C CA . LEU A 1 134 ? 17.012 -7.548 1.471 1.00 87.94 134 LEU A CA 1
ATOM 992 C C . LEU A 1 134 ? 15.832 -6.803 2.111 1.00 87.94 134 LEU A C 1
ATOM 994 O O . LEU A 1 134 ? 15.820 -6.587 3.321 1.00 87.94 134 LEU A O 1
ATOM 998 N N . ILE A 1 135 ? 14.857 -6.399 1.294 1.00 86.62 135 ILE A N 1
ATOM 999 C CA . ILE A 1 135 ? 13.648 -5.694 1.715 1.00 86.62 135 ILE A CA 1
ATOM 1000 C C . ILE A 1 135 ? 12.451 -6.346 1.054 1.00 86.62 135 ILE A C 1
ATOM 1002 O O . ILE A 1 135 ? 12.405 -6.453 -0.170 1.00 86.62 135 ILE A O 1
ATOM 1006 N N . ARG A 1 136 ? 11.472 -6.747 1.864 1.00 89.69 136 ARG A N 1
ATOM 1007 C CA . ARG A 1 136 ? 10.189 -7.218 1.351 1.00 89.69 136 ARG A CA 1
ATOM 1008 C C . ARG A 1 136 ? 9.302 -6.047 0.957 1.00 89.69 136 ARG A C 1
ATOM 1010 O O . ARG A 1 136 ? 9.283 -5.024 1.638 1.00 89.69 136 ARG A O 1
ATOM 1017 N N . LEU A 1 137 ? 8.594 -6.223 -0.147 1.00 88.75 137 LEU A N 1
ATOM 1018 C CA . LEU A 1 137 ? 7.623 -5.272 -0.672 1.00 88.75 137 LEU A CA 1
ATOM 1019 C C . LEU A 1 137 ? 6.217 -5.768 -0.337 1.00 88.75 137 LEU A C 1
ATOM 1021 O O . LEU A 1 137 ? 5.999 -6.974 -0.230 1.00 88.75 137 LEU A O 1
ATOM 1025 N N . SER A 1 138 ? 5.275 -4.853 -0.156 1.00 83.31 138 SER A N 1
ATOM 1026 C CA . SER A 1 138 ? 3.883 -5.191 0.120 1.00 83.31 138 SER A CA 1
ATOM 1027 C C . SER A 1 138 ? 2.970 -4.138 -0.484 1.00 83.31 138 SER A C 1
ATOM 1029 O O . SER A 1 138 ? 3.282 -2.948 -0.416 1.00 83.31 138 SER A O 1
ATOM 1031 N N . LEU A 1 139 ? 1.842 -4.585 -1.032 1.00 81.88 139 LEU A N 1
ATOM 1032 C CA . LEU A 1 139 ? 0.732 -3.718 -1.429 1.00 81.88 139 LEU A CA 1
ATOM 1033 C C . LEU A 1 139 ? -0.157 -3.352 -0.232 1.00 81.88 139 LEU A C 1
ATOM 1035 O O . LEU A 1 139 ? -0.992 -2.461 -0.338 1.00 81.88 139 LEU A O 1
ATOM 1039 N N . THR A 1 140 ? 0.053 -3.992 0.923 1.00 84.06 140 THR A N 1
ATOM 1040 C CA . THR A 1 140 ? -0.695 -3.720 2.154 1.00 84.06 140 THR A CA 1
ATOM 1041 C C . THR A 1 140 ? 0.225 -3.421 3.336 1.00 84.06 140 THR A C 1
ATOM 1043 O O . THR A 1 140 ? 1.322 -3.976 3.458 1.00 84.06 140 THR A O 1
ATOM 1046 N N . HIS A 1 141 ? -0.205 -2.522 4.219 1.00 83.19 141 HIS A N 1
ATOM 1047 C CA . HIS A 1 141 ? 0.500 -2.190 5.457 1.00 83.19 141 HIS A CA 1
ATOM 1048 C C . HIS A 1 141 ? -0.471 -2.181 6.634 1.00 83.19 141 HIS A C 1
ATOM 1050 O O . HIS A 1 141 ? -1.409 -1.387 6.665 1.00 83.19 141 HIS A O 1
ATOM 1056 N N . ALA A 1 142 ? -0.216 -3.027 7.633 1.00 85.31 142 ALA A N 1
ATOM 1057 C CA . ALA A 1 142 ? -1.040 -3.084 8.832 1.00 85.31 142 ALA A CA 1
ATOM 1058 C C . ALA A 1 142 ? -1.013 -1.752 9.596 1.00 85.31 142 ALA A C 1
ATOM 1060 O O . ALA A 1 142 ? 0.053 -1.222 9.922 1.00 85.31 142 ALA A O 1
ATOM 1061 N N . VAL A 1 143 ? -2.196 -1.239 9.929 1.00 86.25 143 VAL A N 1
ATOM 1062 C CA . VAL A 1 143 ? -2.359 -0.117 10.853 1.00 86.25 143 VAL A CA 1
ATOM 1063 C C . VAL A 1 143 ? -2.442 -0.695 12.265 1.00 86.25 143 VAL A C 1
ATOM 1065 O O . VAL A 1 143 ? -3.328 -1.517 12.521 1.00 86.25 143 VAL A O 1
ATOM 1068 N N . PRO A 1 144 ? -1.567 -0.281 13.202 1.00 84.12 144 PRO A N 1
ATOM 1069 C CA . PRO A 1 144 ? -1.639 -0.736 14.586 1.00 84.12 144 PRO A CA 1
ATOM 1070 C C . PRO A 1 144 ? -3.049 -0.568 15.166 1.00 84.12 144 PRO A C 1
ATOM 1072 O O . PRO A 1 144 ? -3.783 0.349 14.793 1.00 84.12 144 PRO A O 1
ATOM 1075 N N . ALA A 1 145 ? -3.447 -1.444 16.086 1.00 76.00 145 ALA A N 1
ATOM 1076 C CA . ALA A 1 145 ? -4.691 -1.248 16.825 1.00 76.00 145 ALA A CA 1
ATOM 1077 C C . ALA A 1 145 ? -4.595 0.017 17.708 1.00 76.00 145 ALA A C 1
ATOM 1079 O O . ALA A 1 145 ? -3.481 0.438 18.038 1.00 76.00 145 ALA A O 1
ATOM 1080 N N . PRO A 1 146 ? -5.720 0.664 18.063 1.00 70.94 146 PRO A N 1
ATOM 1081 C CA . PRO A 1 146 ? -5.720 1.707 19.085 1.00 70.94 146 PRO A CA 1
ATOM 1082 C C . PRO A 1 146 ? -5.163 1.142 20.399 1.00 70.94 146 PRO A C 1
ATOM 1084 O O . PRO A 1 146 ? -5.539 0.033 20.786 1.00 70.94 146 PRO A O 1
ATOM 1087 N N . SER A 1 147 ? -4.257 1.883 21.040 1.00 63.03 147 SER A N 1
ATOM 1088 C CA . SER A 1 147 ? -3.683 1.547 22.351 1.00 63.03 147 SER A CA 1
ATOM 1089 C C . SER A 1 147 ? -4.699 1.649 23.483 1.00 63.03 147 SER A C 1
ATOM 1091 O O . SER A 1 147 ? -5.555 2.559 23.416 1.00 63.03 147 SER A O 1
#

Radius of gyration: 17.3 Å; chains: 1; bounding box: 53×28×44 Å

Foldseek 3Di:
DPPPQAEAELQAWKKKFAAAADPVRDGAHQVGIDIFRDPPPGHDHYDDPPVSNVLSVVLVVVCVVVDDDGQNDAAAAALPDQQAPDDDDDDPDHDDFDFFDAHVLGDGTGGHDPHNQNHHYPSRLVSSVVNVGPDRHDSMGIRDGDD

Sequence (147 aa):
MSERLEWAHASSGAELLFPGEDIDGAVVEPGEIAVAVWTGSNGIALHGPREAVRDRLLQLALAVHQAPPVPFADACIPERTDPRRWRPAPLPRPLAPGPAGPALCGGADRPAAADPRLATCPDCIERWNSDTPLIRLSLTHAVPAPS

Organism: NCBI:txid36816

Secondary structure (DSSP, 8-state):
----PPEEETTSEEEEEPSEE-TT-PEEPTT--EEEEESSS---EEES-HHHHHHHHHHHHHHHHTPPPPP-S--BPBTT--TTT--PPP--SPPPPEEEE-BTT-SS-EEEPSSGGG---HHHHHHHHHT--SS---SEEEEPPP-